Protein AF-A0A382PW95-F1 (afdb_monomer)

Nearest PDB structures (foldseek):
  1jyl-assembly1_D  TM=9.556E-01  e=6.729E-02  Streptococcus pneumoniae
  4y7t-assembly1_A  TM=9.636E-01  e=1.192E-01  Pseudomonas putida BIRD-1
  4y7v-assembly1_A  TM=9.543E-01  e=1.192E-01  Pseudomonas putida BIRD-1
  6mnu-assembly1_B  TM=9.101E-01  e=3.174E-01  Yersinia pestis

pLDDT: mean 93.5, std 4.07, range [72.25, 97.06]

Sequence (40 aa):
MRELKQAVILAGGRGKRLIPTTDKLPKPMAPVNGKPFLDY

Secondary structure (DSSP, 8-state):
--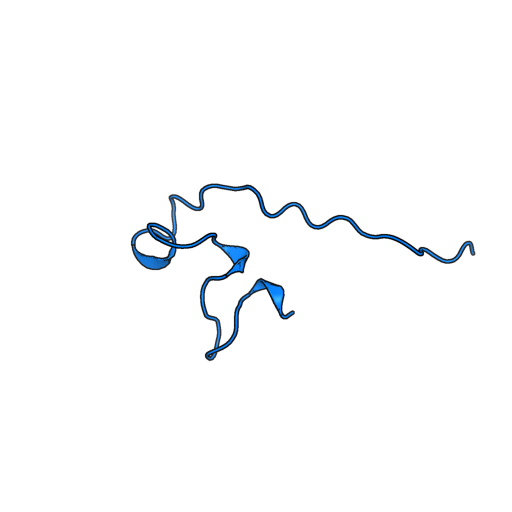-------------GGGTTTTTSS-GGGSEETTEEGGG-

Structure (mmCIF, N/CA/C/O backbone):
data_AF-A0A382PW95-F1
#
_entry.id   AF-A0A382PW95-F1
#
loop_
_atom_site.group_PDB
_atom_site.id
_atom_site.type_symbol
_atom_site.label_atom_id
_atom_site.label_alt_id
_atom_site.label_comp_id
_atom_site.label_asym_id
_atom_site.label_entity_id
_atom_site.label_seq_id
_atom_site.pdbx_PDB_ins_code
_atom_site.Cartn_x
_atom_site.Cartn_y
_atom_site.Cartn_z
_atom_site.occupancy
_atom_site.B_iso_or_equiv
_atom_site.auth_seq_id
_atom_site.auth_comp_id
_atom_site.auth_asym_id
_atom_site.auth_atom_id
_atom_site.pdbx_PDB_model_num
ATOM 1 N N . MET A 1 1 ? -8.950 -8.782 27.668 1.00 72.25 1 MET A N 1
ATOM 2 C CA . MET A 1 1 ? -8.317 -8.193 26.464 1.00 72.25 1 MET A CA 1
ATOM 3 C C . MET A 1 1 ? -8.960 -6.846 26.182 1.00 72.25 1 MET A C 1
ATOM 5 O O . MET A 1 1 ? -10.154 -6.724 26.416 1.00 72.25 1 MET A O 1
ATOM 9 N N . ARG A 1 2 ? -8.198 -5.845 25.726 1.00 84.00 2 ARG A N 1
ATOM 10 C CA . ARG A 1 2 ? -8.769 -4.593 25.199 1.00 84.00 2 ARG A CA 1
ATOM 11 C C . ARG A 1 2 ? -9.056 -4.768 23.709 1.00 84.00 2 ARG A C 1
ATOM 13 O O . ARG A 1 2 ? -8.228 -5.327 22.999 1.00 84.00 2 ARG A O 1
ATOM 20 N N . GLU A 1 3 ? -10.215 -4.297 23.268 1.00 92.31 3 GLU A N 1
ATOM 21 C CA . GLU A 1 3 ? -10.591 -4.236 21.855 1.00 92.31 3 GLU A CA 1
ATOM 22 C C . GLU A 1 3 ? -9.705 -3.211 21.121 1.00 92.31 3 GLU A C 1
ATOM 24 O O . GLU A 1 3 ? -9.551 -2.075 21.580 1.00 92.31 3 GLU A O 1
ATOM 29 N N . LEU A 1 4 ? -9.109 -3.604 19.992 1.00 92.56 4 LEU A N 1
ATOM 30 C CA . LEU A 1 4 ? -8.367 -2.700 19.112 1.00 92.56 4 LEU A CA 1
ATOM 31 C C . LEU A 1 4 ? -9.345 -2.054 18.127 1.00 92.56 4 LEU A C 1
ATOM 33 O O . LEU A 1 4 ? -9.886 -2.733 17.263 1.00 92.56 4 LEU A O 1
ATOM 37 N N . LYS A 1 5 ? -9.559 -0.739 18.246 1.00 95.62 5 LYS A N 1
ATOM 38 C CA . LYS A 1 5 ? -10.497 0.016 17.389 1.00 95.62 5 LYS A CA 1
ATOM 39 C C . LYS A 1 5 ? -9.849 0.689 16.183 1.00 95.62 5 LYS A C 1
ATOM 41 O O . LYS A 1 5 ? -10.551 1.220 15.331 1.00 95.62 5 LYS A O 1
ATOM 46 N N . GLN A 1 6 ? -8.520 0.724 16.134 1.00 95.94 6 GLN A N 1
ATOM 47 C CA . GLN A 1 6 ? -7.786 1.465 15.119 1.00 95.94 6 GLN A CA 1
ATOM 48 C C . GLN A 1 6 ? -6.571 0.678 14.649 1.00 95.94 6 GLN A C 1
ATOM 50 O O . GLN A 1 6 ? -5.822 0.124 15.454 1.00 95.94 6 GLN A O 1
ATOM 55 N N . ALA A 1 7 ? -6.362 0.706 13.339 1.00 95.44 7 ALA A N 1
ATOM 56 C CA . ALA A 1 7 ? -5.150 0.257 12.682 1.00 95.44 7 ALA A CA 1
ATOM 57 C C . ALA A 1 7 ? -4.644 1.366 11.754 1.00 95.44 7 ALA A C 1
ATOM 59 O O . ALA A 1 7 ? -5.427 2.168 11.244 1.00 95.44 7 ALA A O 1
ATOM 60 N N . VAL A 1 8 ? -3.330 1.414 11.540 1.00 96.31 8 VAL A N 1
ATOM 61 C CA . VAL A 1 8 ? -2.691 2.332 10.590 1.00 96.31 8 VAL A CA 1
ATOM 62 C C . VAL A 1 8 ? -1.949 1.499 9.555 1.00 96.31 8 VAL A C 1
ATOM 64 O O . VAL A 1 8 ? -1.106 0.677 9.909 1.00 96.31 8 VAL A O 1
ATOM 67 N N . ILE A 1 9 ? -2.248 1.725 8.276 1.00 95.38 9 ILE A N 1
ATOM 68 C CA . ILE A 1 9 ? -1.586 1.051 7.157 1.00 95.38 9 ILE A CA 1
ATOM 69 C C . ILE A 1 9 ? -0.517 1.986 6.592 1.00 95.38 9 ILE A C 1
ATOM 71 O O . ILE A 1 9 ? -0.817 3.053 6.055 1.00 95.38 9 ILE A O 1
ATOM 75 N N . LEU A 1 10 ? 0.750 1.584 6.690 1.00 95.94 10 LEU A N 1
ATOM 76 C CA . LEU A 1 10 ? 1.868 2.356 6.146 1.00 95.94 10 LEU A CA 1
ATOM 77 C C . LEU A 1 10 ? 2.009 2.100 4.637 1.00 95.94 10 LEU A C 1
ATOM 79 O O . LEU A 1 10 ? 2.680 1.168 4.200 1.00 95.94 10 LEU A O 1
ATOM 83 N N . ALA A 1 11 ? 1.372 2.957 3.839 1.00 95.00 11 ALA A N 1
ATOM 84 C CA . ALA A 1 11 ? 1.235 2.812 2.385 1.00 95.00 11 ALA A CA 1
ATOM 85 C C . ALA A 1 11 ? 2.097 3.790 1.546 1.00 95.00 11 ALA A C 1
ATOM 87 O O . ALA A 1 11 ? 1.939 3.865 0.331 1.00 95.00 11 ALA A O 1
ATOM 88 N N . GLY A 1 12 ? 3.022 4.537 2.164 1.00 92.25 12 GLY A N 1
ATOM 89 C CA . GLY A 1 12 ? 3.742 5.662 1.532 1.00 92.25 12 GLY A CA 1
ATOM 90 C C . GLY A 1 12 ? 5.025 5.336 0.745 1.00 92.25 12 GLY A C 1
ATOM 91 O O . GLY A 1 12 ? 5.753 6.247 0.356 1.00 92.25 12 GLY A O 1
ATOM 92 N N . GLY A 1 13 ? 5.369 4.064 0.526 1.00 93.81 13 GLY A N 1
ATOM 93 C CA . GLY A 1 13 ? 6.617 3.689 -0.156 1.00 93.81 13 GLY A CA 1
ATOM 94 C C . GLY A 1 13 ? 6.566 3.857 -1.685 1.00 93.81 13 GLY A C 1
ATOM 95 O O . GLY A 1 13 ? 5.629 3.391 -2.327 1.00 93.81 13 GLY A O 1
ATOM 96 N N . ARG A 1 14 ? 7.619 4.422 -2.306 1.00 91.88 14 ARG A N 1
ATOM 97 C CA . ARG A 1 14 ? 7.666 4.705 -3.767 1.00 91.88 14 ARG A CA 1
ATOM 98 C C . ARG A 1 14 ? 7.605 3.471 -4.684 1.00 91.88 14 ARG A C 1
ATOM 100 O O . ARG A 1 14 ? 7.264 3.610 -5.849 1.00 91.88 14 ARG A O 1
ATOM 107 N N . GLY A 1 15 ? 7.957 2.276 -4.207 1.00 93.62 15 GLY A N 1
ATOM 108 C CA . GLY A 1 15 ? 7.776 1.037 -4.984 1.00 93.62 15 GLY A CA 1
ATOM 109 C C . GLY A 1 15 ? 8.764 0.790 -6.139 1.00 93.62 15 GLY A C 1
ATOM 110 O O . GLY A 1 15 ? 8.456 0.003 -7.019 1.00 93.62 15 GLY A O 1
ATOM 111 N N . LYS A 1 16 ? 9.973 1.376 -6.131 1.00 94.88 16 LYS A N 1
ATOM 112 C CA . LYS A 1 16 ? 10.926 1.358 -7.273 1.00 94.88 16 LYS A CA 1
ATOM 113 C C . LYS A 1 16 ? 11.232 -0.015 -7.903 1.00 94.88 16 LYS A C 1
ATOM 115 O O . LYS A 1 16 ? 11.500 -0.076 -9.093 1.00 94.88 16 LYS A O 1
ATOM 120 N N . ARG A 1 17 ? 11.187 -1.112 -7.136 1.00 95.56 17 ARG A N 1
ATOM 121 C CA . ARG A 1 17 ? 11.448 -2.475 -7.651 1.00 95.56 17 ARG A CA 1
ATOM 122 C C . ARG A 1 17 ? 10.356 -3.011 -8.584 1.00 95.56 17 ARG A C 1
ATOM 124 O O . ARG A 1 17 ? 10.585 -4.013 -9.242 1.00 95.56 17 ARG A O 1
ATOM 131 N N . LEU A 1 18 ? 9.174 -2.392 -8.586 1.00 92.44 18 LEU A N 1
ATOM 132 C CA . LEU A 1 18 ? 8.002 -2.824 -9.353 1.00 92.44 18 LEU A CA 1
ATOM 133 C C . LEU A 1 18 ? 7.667 -1.863 -10.503 1.00 92.44 18 LEU A C 1
ATOM 135 O O . LEU A 1 18 ? 6.567 -1.899 -11.042 1.00 92.44 18 LEU A O 1
ATOM 139 N N . ILE A 1 19 ? 8.594 -0.984 -10.880 1.00 94.38 19 ILE A N 1
ATOM 140 C CA . ILE A 1 19 ? 8.475 -0.192 -12.109 1.00 94.38 19 ILE A CA 1
ATOM 141 C C . ILE A 1 19 ? 8.523 -1.171 -13.305 1.00 94.38 19 ILE A C 1
ATOM 143 O O . ILE A 1 19 ? 9.343 -2.089 -13.278 1.00 94.38 19 ILE A O 1
ATOM 147 N N . PRO A 1 20 ? 7.658 -1.024 -14.333 1.00 93.06 20 PRO A N 1
ATOM 148 C CA . PRO A 1 20 ? 6.800 0.136 -14.618 1.00 93.06 20 PRO A CA 1
ATOM 149 C C . PRO A 1 20 ? 5.442 0.142 -13.905 1.00 93.06 20 PRO A C 1
ATOM 151 O O . PRO A 1 20 ? 4.792 1.185 -13.855 1.00 93.06 20 PRO A O 1
ATOM 154 N N . THR A 1 21 ? 5.019 -0.977 -13.318 1.00 90.69 21 THR A N 1
ATOM 155 C CA . THR A 1 21 ? 3.690 -1.147 -12.707 1.00 90.69 21 THR A CA 1
ATOM 156 C C . THR A 1 21 ? 3.366 -0.080 -11.662 1.00 90.69 21 THR A C 1
ATOM 158 O O . THR A 1 21 ? 2.230 0.370 -11.583 1.00 90.69 21 THR A O 1
ATOM 161 N N . THR A 1 22 ? 4.350 0.367 -10.878 1.00 93.06 22 THR A N 1
ATOM 162 C CA . THR A 1 22 ? 4.155 1.374 -9.8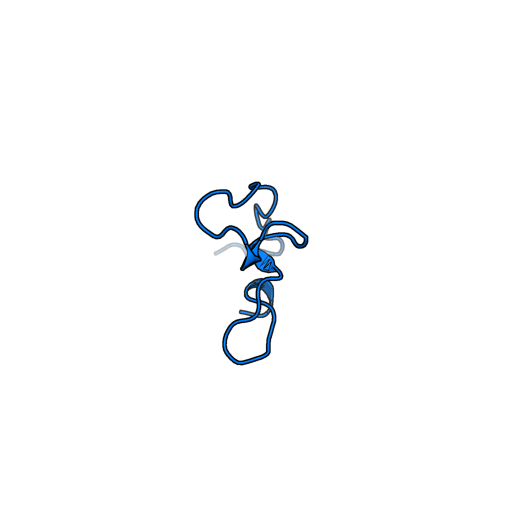16 1.00 93.06 22 THR A CA 1
ATOM 163 C C . THR A 1 22 ? 4.649 2.775 -10.182 1.00 93.06 22 THR A C 1
ATOM 165 O O . THR A 1 22 ? 4.843 3.612 -9.300 1.00 93.06 22 THR A O 1
ATOM 168 N N . ASP A 1 23 ? 4.927 3.049 -11.458 1.00 93.50 23 ASP A N 1
ATOM 169 C CA . ASP A 1 23 ? 5.461 4.358 -11.850 1.00 93.50 23 ASP A CA 1
ATOM 170 C C . ASP A 1 23 ? 4.388 5.455 -11.751 1.00 93.50 23 ASP A C 1
ATOM 172 O O . ASP A 1 23 ? 4.621 6.514 -11.157 1.00 93.50 23 ASP A O 1
ATOM 176 N N . 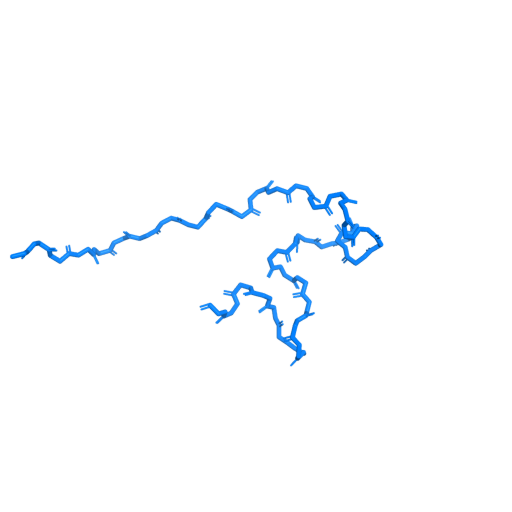LYS A 1 24 ? 3.178 5.133 -12.233 1.00 93.81 24 LYS A N 1
ATOM 177 C CA . LYS A 1 24 ? 2.005 6.024 -12.293 1.00 93.81 24 LYS A CA 1
ATOM 178 C C . LYS A 1 24 ? 0.960 5.778 -11.196 1.00 93.81 24 LYS A C 1
ATOM 180 O O . LYS A 1 24 ? -0.056 6.463 -11.173 1.00 9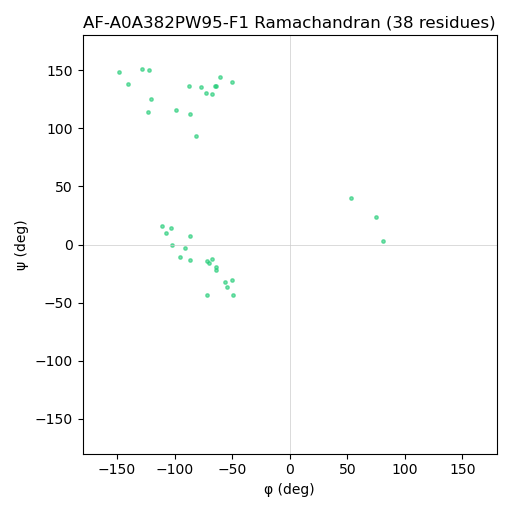3.81 24 LYS A O 1
ATOM 185 N N . LEU A 1 25 ? 1.184 4.810 -10.304 1.00 92.56 25 LEU A N 1
ATOM 186 C CA . LEU A 1 25 ? 0.271 4.489 -9.200 1.00 92.56 25 LEU A CA 1
ATOM 187 C C . LEU A 1 25 ? 1.021 3.964 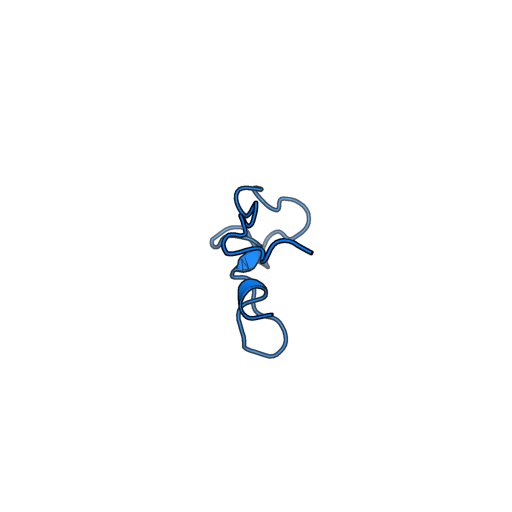-7.959 1.00 92.56 25 LEU A C 1
ATOM 189 O O . LEU A 1 25 ? 2.060 3.313 -8.105 1.00 92.56 25 LEU A O 1
ATOM 193 N N . PRO A 1 26 ? 0.525 4.215 -6.730 1.00 94.06 26 PRO A N 1
ATOM 194 C CA . PRO A 1 26 ? 1.129 3.681 -5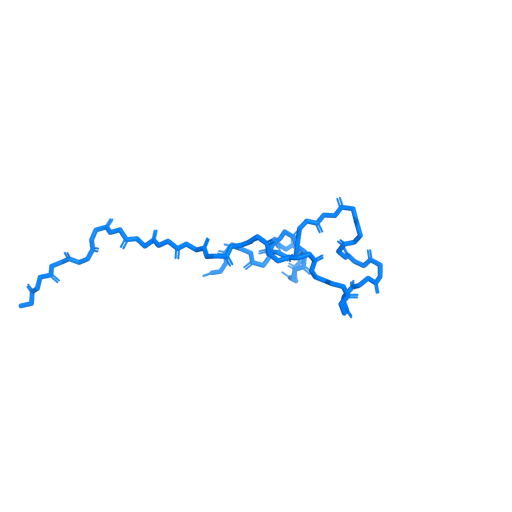.509 1.00 94.06 26 PRO A CA 1
ATOM 195 C C . PRO A 1 26 ? 1.135 2.150 -5.500 1.00 94.06 26 PRO A C 1
ATOM 197 O O . PRO A 1 26 ? 0.160 1.533 -5.920 1.00 94.06 26 PRO A O 1
ATOM 200 N N . LYS A 1 27 ? 2.178 1.517 -4.941 1.00 95.44 27 LYS A N 1
ATOM 201 C CA . LYS A 1 27 ? 2.262 0.044 -4.849 1.00 95.44 27 LYS A CA 1
ATOM 202 C C . LYS A 1 27 ? 0.986 -0.613 -4.283 1.00 95.44 27 LYS A C 1
ATOM 204 O O . LYS A 1 27 ? 0.570 -1.611 -4.862 1.00 95.44 27 LYS A O 1
ATOM 209 N N . PRO A 1 28 ? 0.347 -0.099 -3.211 1.00 96.19 28 PRO A N 1
ATOM 210 C CA . PRO A 1 28 ? -0.876 -0.709 -2.682 1.00 96.19 28 PRO A CA 1
ATOM 211 C C . PRO A 1 28 ? -2.071 -0.673 -3.646 1.00 96.19 28 PRO A C 1
ATOM 213 O O . PRO A 1 28 ? -2.984 -1.474 -3.512 1.00 96.19 28 PRO A O 1
ATOM 216 N N . MET A 1 29 ? -2.049 0.206 -4.649 1.00 95.69 29 MET A N 1
ATOM 217 C CA . MET A 1 29 ? -3.083 0.279 -5.685 1.00 95.69 29 MET A CA 1
ATOM 218 C C . MET A 1 29 ? -2.773 -0.597 -6.906 1.00 95.69 29 MET A C 1
ATOM 220 O O . MET A 1 29 ? -3.580 -0.657 -7.830 1.00 95.69 29 MET A O 1
ATOM 224 N N . ALA A 1 30 ? -1.615 -1.266 -6.942 1.00 94.31 30 ALA A N 1
ATOM 225 C CA . ALA A 1 30 ? -1.275 -2.164 -8.039 1.00 94.31 30 ALA A CA 1
ATOM 226 C C . ALA A 1 30 ? -2.252 -3.352 -8.086 1.00 94.31 30 ALA A C 1
ATOM 228 O O . ALA A 1 30 ? -2.568 -3.909 -7.031 1.00 94.31 30 ALA A O 1
ATOM 229 N N . PRO A 1 31 ? -2.729 -3.745 -9.282 1.00 94.06 31 PRO A N 1
ATOM 230 C CA . PRO A 1 31 ? -3.732 -4.789 -9.408 1.00 94.06 31 PRO A CA 1
ATOM 231 C C . PRO A 1 31 ? -3.136 -6.174 -9.127 1.00 94.06 31 PRO A C 1
ATOM 233 O O . PRO A 1 31 ? -2.133 -6.571 -9.720 1.00 94.06 31 PRO A O 1
ATOM 236 N N . VAL A 1 32 ? -3.806 -6.933 -8.268 1.00 94.88 32 VAL A N 1
ATOM 237 C CA . VAL A 1 32 ? -3.590 -8.356 -7.999 1.00 94.88 32 VAL A CA 1
ATOM 238 C C . VAL A 1 32 ? -4.921 -9.059 -8.253 1.00 94.88 32 VAL A C 1
ATOM 240 O O . VAL A 1 32 ? -5.909 -8.800 -7.569 1.00 94.88 32 VAL A O 1
ATOM 243 N N . ASN A 1 33 ? -4.972 -9.913 -9.281 1.00 95.19 33 ASN A N 1
ATOM 244 C CA . ASN A 1 33 ? -6.206 -10.562 -9.754 1.00 95.19 33 ASN A CA 1
ATOM 245 C C . ASN A 1 33 ? -7.345 -9.569 -10.068 1.00 95.19 33 ASN A C 1
ATOM 247 O O . ASN A 1 33 ? -8.508 -9.812 -9.758 1.00 95.19 33 ASN A O 1
ATOM 251 N N . GLY A 1 34 ? -7.001 -8.425 -10.668 1.00 94.94 34 GLY A N 1
ATOM 252 C CA . GLY A 1 34 ? -7.969 -7.401 -11.073 1.00 94.94 34 GLY A CA 1
ATOM 253 C C . GLY A 1 34 ? -8.447 -6.463 -9.958 1.00 94.94 34 GLY A C 1
ATOM 254 O O . GLY A 1 34 ? -9.267 -5.594 -10.239 1.0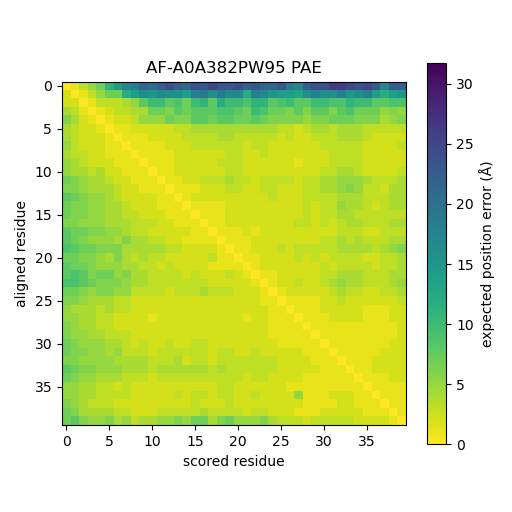0 94.94 34 GLY A O 1
ATOM 255 N N . LYS A 1 35 ? -7.932 -6.588 -8.726 1.00 97.06 35 LYS A N 1
ATOM 256 C CA . LYS A 1 35 ? -8.253 -5.699 -7.593 1.00 97.06 35 LYS A CA 1
ATOM 257 C C . LYS A 1 35 ? -7.002 -5.038 -7.010 1.00 97.06 35 LYS A C 1
ATOM 259 O O . LYS A 1 35 ? -5.939 -5.653 -7.076 1.00 97.06 35 LYS A O 1
ATOM 264 N N . PRO A 1 36 ? -7.081 -3.823 -6.444 1.00 95.88 36 PRO A N 1
ATOM 265 C CA . PRO A 1 36 ? -5.980 -3.231 -5.687 1.00 95.88 36 PRO A CA 1
ATOM 266 C C . PRO A 1 36 ? -5.425 -4.181 -4.616 1.00 95.88 36 PRO A C 1
ATOM 268 O O . PRO A 1 36 ? -6.184 -4.849 -3.921 1.00 95.88 36 PRO A O 1
ATOM 271 N N . PHE A 1 37 ? -4.101 -4.218 -4.435 1.00 94.12 37 PHE A N 1
ATOM 27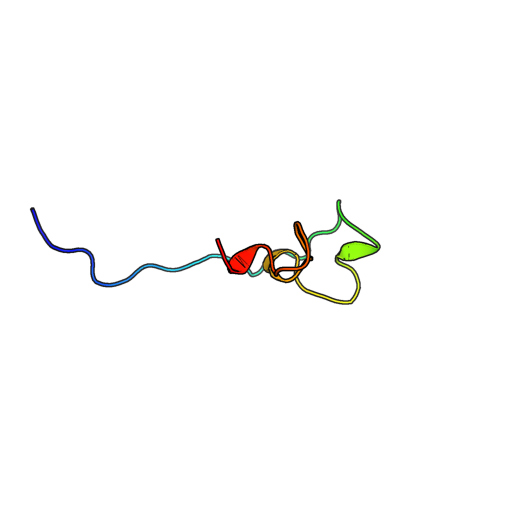2 C CA . PHE A 1 37 ? -3.481 -4.966 -3.331 1.00 94.12 37 PHE A CA 1
ATOM 273 C C . PHE A 1 37 ? -4.008 -4.534 -1.950 1.00 94.12 37 PHE A C 1
ATOM 275 O O . PHE A 1 37 ? -4.092 -5.362 -1.053 1.00 94.12 37 PHE A O 1
ATOM 282 N N . LEU A 1 38 ? -4.369 -3.258 -1.786 1.00 95.75 38 LEU A N 1
ATOM 283 C CA . LEU A 1 38 ? -4.912 -2.695 -0.547 1.00 95.75 38 LEU A CA 1
ATOM 284 C C . LEU A 1 38 ? -6.314 -3.220 -0.182 1.00 95.75 38 LEU A C 1
ATOM 286 O O . LEU A 1 38 ? -6.752 -2.994 0.940 1.00 95.75 38 LEU A O 1
ATOM 290 N N . ASP A 1 39 ? -7.009 -3.901 -1.098 1.00 95.94 39 ASP A N 1
ATOM 291 C CA . ASP A 1 39 ? -8.335 -4.479 -0.830 1.00 95.94 39 ASP A CA 1
ATOM 292 C C . ASP A 1 39 ? -8.286 -5.712 0.096 1.00 95.94 39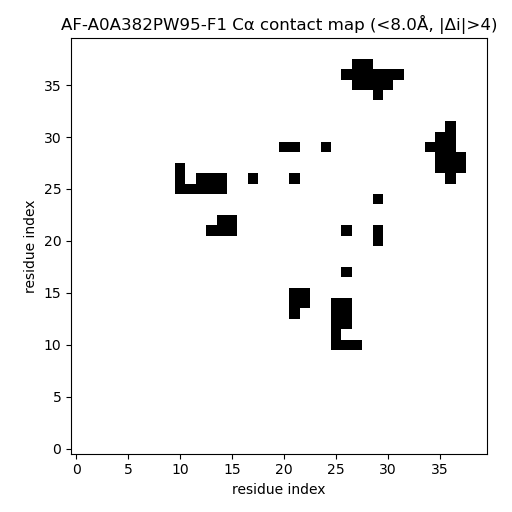 ASP A C 1
ATOM 294 O O . ASP A 1 39 ? -9.336 -6.151 0.568 1.00 95.94 39 ASP A O 1
ATOM 298 N N . TYR A 1 40 ? -7.100 -6.291 0.318 1.00 90.44 40 TYR A N 1
ATOM 299 C CA . TYR A 1 40 ? -6.866 -7.451 1.188 1.00 90.44 40 TYR A CA 1
ATOM 300 C C . TYR A 1 40 ? -6.395 -7.017 2.579 1.00 90.44 40 TYR A C 1
ATOM 302 O O . TYR A 1 40 ? -6.844 -7.651 3.560 1.00 90.44 40 TYR A O 1
#

InterPro domains:
  IPR005835 Nucleotidyl transferase domain [PF00483] (7-40)
  IPR029044 Nucleotide-diphospho-sugar transferases [G3DSA:3.90.550.10] (1-40)
  IPR029044 Nucleotide-diphospho-sugar transferases [SSF53448] (4-40)

Mean predicted aligned error: 3.67 Å

Organism: NCBI:txid408172

Foldseek 3Di:
DDDDPDDDDPQPDQCVVPPPQSVPHGQQQRDDPRGGVVVD

Radius of gyration: 13.41 Å; Cα contacts (8 Å, |Δi|>4): 33; chains: 1; bounding box: 22×17×41 Å

Solvent-accessible surface area (backbone atoms only — not comparable to full-atom values): 2823 Å² total; per-residue (Å²): 134,83,88,82,91,76,85,85,82,92,70,85,60,76,41,76,92,47,57,75,74,22,70,92,41,56,47,51,62,38,70,55,96,86,37,41,51,67,80,113